Protein AF-A0A5M3ZGH6-F1 (afdb_monomer_lite)

Secondary structure (DSSP, 8-state):
--HHHH----TT----TTPPPSS------TTTTTS-HHHHHHHHHHHHHHHHHHHHHHHHHHH-HHHHHHHHSS-HHHHHHHHHHTTHHHH-SHHHHHHHHHHHHHGGGGT--SS-SS---HHHHHHHHHHHHHHHHHHHHHHHHHHHHT--S--

pLDDT: mean 88.99, std 5.28, range [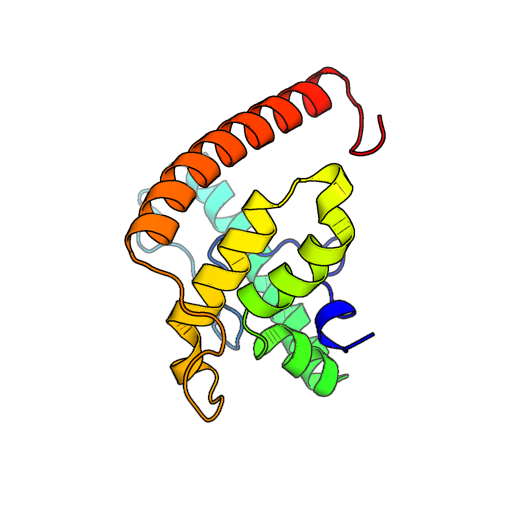57.78, 96.56]

Sequence (155 aa):
MPPFMQVQWPSFISPPEDYKIGMVAPELPRNFGEMDPDEKSFAISERDKALLSKCYEAALAKRHLGSYLALARVDPAVRHLFTLAENTYKDGIVPLRDALIQISRTWGRMGFEGPWPYAVSDDDVLRHTVELARYEDWRKLKSYTQELLQSDEDG

Radius of gyration: 19.01 Å; chains: 1; bounding box: 43×41×48 Å

Organism: Aspergillus terreus (NCBI:txid33178)

Foldseek 3Di:
DPLLLVQDDDPVQDQDPPQADDDDQQDADPCLVVDDPVVVVVSVVNNVSSVVVNVVLVVCCVPPVSNSCSNHVDDVLVNQLVVVVVCCVQLNCLSNVVSLVVCQVCVVVNVDDDHDPDDDDPVNVVVSVVVVVVSVVVVVVVVVVCVVVVHDSVD

Structure (mmCIF, N/CA/C/O backbone):
data_AF-A0A5M3ZGH6-F1
#
_entry.id   AF-A0A5M3ZGH6-F1
#
loop_
_atom_site.group_PDB
_atom_site.id
_atom_site.type_symbol
_atom_site.label_atom_id
_atom_site.label_alt_id
_atom_site.label_comp_id
_atom_site.label_asym_id
_atom_site.label_entity_id
_atom_site.label_seq_id
_atom_site.pdbx_PDB_ins_code
_atom_site.Cartn_x
_atom_site.Cartn_y
_atom_site.Cartn_z
_atom_site.occupancy
_atom_site.B_iso_or_equiv
_atom_site.auth_seq_id
_atom_site.auth_comp_id
_atom_site.auth_asym_id
_atom_site.auth_atom_id
_atom_site.pdbx_PDB_model_num
ATOM 1 N N . MET A 1 1 ? 2.505 -13.645 15.436 1.00 76.75 1 MET A N 1
ATOM 2 C CA . MET A 1 1 ? 2.031 -12.680 14.422 1.00 76.75 1 MET A CA 1
ATOM 3 C C . MET A 1 1 ? 1.265 -13.429 13.344 1.00 76.75 1 MET A C 1
ATOM 5 O O . MET A 1 1 ? 1.725 -14.500 12.958 1.00 76.75 1 MET A O 1
ATOM 9 N N . PRO A 1 2 ? 0.120 -12.912 12.876 1.00 85.12 2 PRO A N 1
ATOM 10 C CA . PRO A 1 2 ? -0.590 -13.460 11.725 1.00 85.12 2 PRO A CA 1
ATOM 11 C C . PRO A 1 2 ? 0.312 -13.556 10.477 1.00 85.12 2 PRO A C 1
ATOM 13 O O . PRO A 1 2 ? 1.110 -12.643 10.248 1.00 85.12 2 PRO A O 1
ATOM 16 N N . PRO A 1 3 ? 0.182 -14.599 9.632 1.00 86.62 3 PRO A N 1
ATOM 17 C CA . PRO A 1 3 ? 1.041 -14.781 8.456 1.00 86.62 3 PRO A CA 1
ATOM 18 C C . PRO A 1 3 ? 1.041 -13.590 7.489 1.00 86.62 3 PRO A C 1
ATOM 20 O O . PRO A 1 3 ? 2.079 -13.248 6.931 1.00 86.62 3 PRO A O 1
ATOM 23 N N . PHE A 1 4 ? -0.095 -12.908 7.330 1.00 85.62 4 PHE A N 1
ATOM 24 C CA . PHE A 1 4 ? -0.209 -11.740 6.451 1.00 85.62 4 PHE A CA 1
ATOM 25 C C . PHE A 1 4 ? 0.567 -10.517 6.950 1.00 85.62 4 PHE A C 1
ATOM 27 O O . PHE A 1 4 ? 0.840 -9.623 6.163 1.00 85.62 4 PHE A O 1
ATOM 34 N N . MET A 1 5 ? 0.953 -10.466 8.229 1.00 85.69 5 MET A N 1
ATOM 35 C CA . MET A 1 5 ? 1.862 -9.430 8.730 1.00 85.69 5 MET A CA 1
ATOM 36 C C . MET A 1 5 ? 3.333 -9.804 8.507 1.00 85.69 5 MET A C 1
ATOM 38 O O . MET A 1 5 ? 4.197 -8.934 8.497 1.00 85.69 5 MET A O 1
ATOM 42 N N . GLN A 1 6 ? 3.627 -11.096 8.335 1.00 86.69 6 GLN A N 1
ATOM 43 C CA . GLN A 1 6 ? 4.990 -11.612 8.191 1.00 86.69 6 GLN A CA 1
ATOM 44 C C . GLN A 1 6 ? 5.436 -11.703 6.732 1.00 86.69 6 GLN A C 1
ATOM 46 O O . GLN A 1 6 ? 6.605 -11.488 6.430 1.00 86.69 6 GLN A O 1
ATOM 51 N N . VAL A 1 7 ? 4.524 -12.039 5.818 1.00 88.06 7 VAL A N 1
ATOM 52 C CA . VAL A 1 7 ? 4.862 -12.159 4.397 1.00 88.06 7 VAL A CA 1
ATOM 53 C C . VAL A 1 7 ? 5.062 -10.769 3.815 1.00 88.06 7 VAL A C 1
ATOM 55 O O . VAL A 1 7 ? 4.144 -9.958 3.845 1.00 88.06 7 VAL A O 1
ATOM 58 N N . GLN A 1 8 ? 6.240 -10.492 3.273 1.00 84.12 8 GLN A N 1
ATOM 59 C CA . GLN A 1 8 ? 6.583 -9.236 2.609 1.00 84.12 8 GLN A CA 1
ATOM 60 C C . GLN A 1 8 ? 7.235 -9.535 1.261 1.00 84.12 8 GLN A C 1
ATOM 62 O O . GLN A 1 8 ? 7.772 -10.627 1.053 1.00 84.12 8 GLN A O 1
ATOM 67 N N . TRP A 1 9 ? 7.195 -8.561 0.354 1.00 88.62 9 TRP A N 1
ATOM 68 C CA . TRP A 1 9 ? 8.038 -8.608 -0.832 1.00 88.62 9 TRP A CA 1
ATOM 69 C C . TRP A 1 9 ? 9.510 -8.549 -0.402 1.00 88.62 9 TRP A C 1
ATOM 71 O O . TRP A 1 9 ? 9.849 -7.768 0.489 1.00 88.62 9 TRP A O 1
ATOM 81 N N . PRO A 1 10 ? 10.395 -9.373 -0.987 1.00 90.50 10 PRO A N 1
ATOM 82 C CA . PRO A 1 10 ? 11.829 -9.208 -0.794 1.00 90.50 10 PRO A CA 1
ATOM 83 C C . PRO A 1 10 ? 12.263 -7.798 -1.204 1.00 90.50 10 PRO A C 1
ATOM 85 O O . PRO A 1 10 ? 11.743 -7.267 -2.176 1.00 90.50 10 PRO A O 1
ATOM 88 N N . SER A 1 11 ? 13.257 -7.220 -0.529 1.00 86.94 11 SER A N 1
ATOM 89 C CA . SER A 1 11 ? 13.6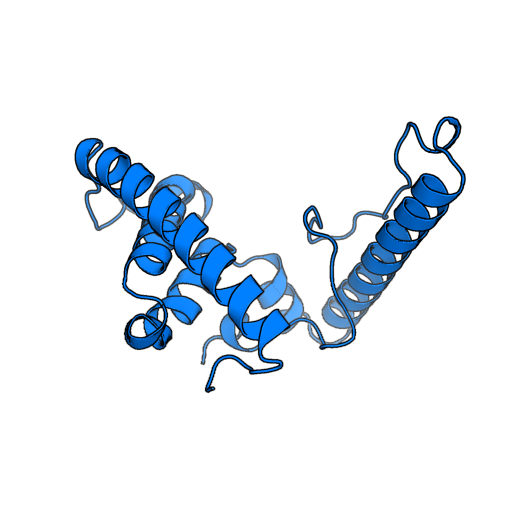93 -5.830 -0.760 1.00 86.94 11 SER A CA 1
ATOM 90 C C . SER A 1 11 ? 14.139 -5.522 -2.196 1.00 86.94 11 SER A C 1
ATOM 92 O O . SER A 1 11 ? 14.055 -4.383 -2.638 1.00 86.94 11 SER A O 1
ATOM 94 N N . PHE A 1 12 ? 14.600 -6.531 -2.938 1.00 87.00 12 PHE A N 1
ATOM 95 C CA . PHE A 1 12 ? 14.992 -6.408 -4.346 1.00 87.00 12 PHE A CA 1
ATOM 96 C C . PHE A 1 12 ? 13.820 -6.565 -5.332 1.00 87.00 12 PHE A C 1
ATOM 98 O O . PHE A 1 12 ? 14.020 -6.461 -6.541 1.00 87.00 12 PHE A O 1
ATOM 105 N N . ILE A 1 13 ? 12.611 -6.852 -4.843 1.00 91.31 13 ILE A N 1
ATOM 106 C CA . ILE A 1 13 ? 11.387 -6.944 -5.639 1.00 91.31 13 ILE A CA 1
ATOM 107 C C . ILE A 1 13 ? 10.499 -5.766 -5.266 1.00 91.31 13 ILE A C 1
ATOM 109 O O . ILE A 1 13 ? 9.973 -5.701 -4.159 1.00 91.31 13 ILE A O 1
ATOM 113 N N . SER A 1 14 ? 10.298 -4.864 -6.222 1.00 88.06 14 SER A N 1
ATOM 114 C CA . SER A 1 14 ? 9.385 -3.735 -6.081 1.00 88.06 14 SER A CA 1
ATOM 115 C C . SER A 1 14 ? 8.298 -3.845 -7.149 1.00 88.06 14 SER A C 1
ATOM 117 O O . SER A 1 14 ? 8.571 -3.568 -8.322 1.00 88.06 14 SER A O 1
ATOM 119 N N . PRO A 1 15 ? 7.097 -4.340 -6.795 1.00 89.94 15 PRO A N 1
ATOM 120 C CA . PRO A 1 15 ? 5.968 -4.333 -7.711 1.00 89.94 15 PRO A CA 1
ATOM 121 C C . PRO A 1 15 ? 5.610 -2.893 -8.121 1.00 89.94 15 PRO A C 1
ATOM 123 O O . PRO A 1 15 ? 5.664 -2.005 -7.271 1.00 89.94 15 PRO A O 1
ATOM 126 N N . PRO A 1 16 ? 5.217 -2.663 -9.385 1.00 88.31 16 PRO A N 1
ATOM 127 C CA . PRO A 1 16 ? 4.638 -1.391 -9.827 1.00 88.31 16 PRO A CA 1
ATOM 128 C C . PRO A 1 16 ? 3.445 -0.936 -8.976 1.00 88.31 16 PRO A C 1
ATOM 130 O O . PRO A 1 16 ? 2.775 -1.768 -8.363 1.00 88.31 16 PRO A O 1
ATOM 133 N N . GLU A 1 17 ? 3.121 0.359 -9.003 1.00 79.88 17 GLU A N 1
ATOM 134 C CA . GLU A 1 17 ? 1.994 0.923 -8.236 1.00 79.88 17 GLU A CA 1
ATOM 135 C C . GLU A 1 17 ? 0.656 0.233 -8.558 1.00 79.88 17 GLU A C 1
ATOM 137 O O . GLU A 1 17 ? -0.058 -0.195 -7.654 1.00 79.88 17 GLU A O 1
ATOM 142 N N . ASP A 1 18 ? 0.363 0.011 -9.843 1.00 81.44 18 ASP A N 1
ATOM 143 C CA . ASP A 1 18 ? -0.871 -0.643 -10.308 1.00 81.44 18 ASP A CA 1
ATOM 144 C C . ASP A 1 18 ? -0.763 -2.177 -10.399 1.00 81.44 18 ASP A C 1
ATOM 146 O O . ASP A 1 18 ? -1.493 -2.848 -11.146 1.00 81.44 18 ASP A O 1
ATOM 150 N N . TYR A 1 19 ? 0.176 -2.775 -9.666 1.00 85.69 19 TYR A N 1
ATOM 151 C CA . TYR A 1 19 ? 0.407 -4.209 -9.724 1.00 85.69 19 TYR A CA 1
ATOM 152 C C . TYR A 1 19 ? -0.781 -5.011 -9.177 1.00 85.69 19 TYR A C 1
ATOM 154 O O . TYR A 1 19 ? -1.126 -4.967 -7.997 1.00 85.69 19 TYR A O 1
ATOM 162 N N . LYS A 1 20 ? -1.375 -5.843 -10.036 1.00 82.81 20 LYS A N 1
ATOM 163 C CA . LYS A 1 20 ? -2.473 -6.742 -9.658 1.00 82.81 20 LYS A CA 1
ATOM 164 C C . LYS A 1 20 ? -1.929 -8.096 -9.252 1.00 82.81 20 LYS A C 1
ATOM 166 O O . LYS A 1 20 ? -1.340 -8.775 -10.087 1.00 82.81 20 LYS A O 1
ATOM 171 N N . ILE A 1 21 ? -2.168 -8.524 -8.017 1.00 84.00 21 ILE A N 1
ATOM 172 C CA . ILE A 1 21 ? -1.795 -9.864 -7.539 1.00 84.00 21 ILE A CA 1
ATOM 173 C C . ILE A 1 21 ? -2.570 -10.944 -8.318 1.00 84.00 21 ILE A C 1
ATOM 175 O O . ILE A 1 21 ? -3.736 -10.753 -8.663 1.00 84.00 21 ILE A O 1
ATOM 179 N N . GLY A 1 22 ? -1.927 -12.080 -8.614 1.00 82.19 22 GLY A N 1
ATOM 180 C CA . GLY A 1 22 ? -2.531 -13.196 -9.353 1.00 82.19 22 GLY A CA 1
ATOM 181 C C . GLY A 1 22 ? -1.775 -13.593 -10.623 1.00 82.19 22 GLY A C 1
ATOM 182 O O . GLY A 1 22 ? -0.786 -12.974 -11.009 1.00 82.19 22 GLY A O 1
ATOM 183 N N . MET A 1 23 ? -2.248 -14.639 -11.301 1.00 76.94 23 MET A N 1
ATOM 184 C CA . MET A 1 23 ? -1.576 -15.230 -12.470 1.00 76.94 23 MET A CA 1
ATOM 185 C C . MET A 1 23 ? -1.941 -14.499 -13.772 1.00 76.94 23 MET A C 1
ATOM 187 O O . MET A 1 23 ? -2.545 -15.076 -14.673 1.00 76.94 23 MET A O 1
ATOM 191 N N . VAL A 1 24 ? -1.605 -13.210 -13.848 1.00 83.62 24 VAL A N 1
ATOM 192 C CA . VAL A 1 24 ? -1.782 -12.366 -15.041 1.00 83.62 24 VAL A CA 1
ATOM 193 C C . VAL A 1 24 ? -0.413 -12.066 -15.641 1.00 83.62 24 VAL A C 1
ATOM 195 O O . VAL A 1 24 ? 0.493 -11.641 -14.922 1.00 83.62 24 VAL A O 1
ATOM 198 N N . ALA A 1 25 ? -0.261 -12.297 -16.946 1.00 83.94 25 ALA A N 1
ATOM 199 C CA . ALA A 1 25 ? 0.962 -11.964 -17.665 1.00 83.94 25 ALA A CA 1
ATOM 200 C C . ALA A 1 25 ? 1.109 -10.432 -17.770 1.00 83.94 25 ALA A C 1
ATOM 202 O O . ALA A 1 25 ? 0.162 -9.774 -18.201 1.00 83.94 25 ALA A O 1
ATOM 203 N N . PRO A 1 26 ? 2.255 -9.848 -17.376 1.00 88.44 26 PRO A N 1
ATOM 204 C CA . PRO A 1 26 ? 2.512 -8.431 -17.593 1.00 88.44 26 PRO A CA 1
ATOM 205 C C . PRO A 1 26 ? 2.645 -8.138 -19.088 1.00 88.44 26 PRO A C 1
ATOM 207 O O . PRO A 1 26 ? 3.429 -8.785 -19.785 1.00 88.44 26 PRO A O 1
ATOM 210 N N . GLU A 1 27 ? 1.907 -7.145 -19.566 1.00 88.81 27 GLU A N 1
ATOM 211 C CA . GLU A 1 27 ? 1.938 -6.697 -20.957 1.00 88.81 27 GLU A CA 1
ATOM 212 C C . GLU A 1 27 ? 2.451 -5.261 -21.041 1.00 88.81 27 GLU A C 1
ATOM 214 O O . GLU A 1 27 ? 2.360 -4.492 -20.083 1.00 88.81 27 GLU A O 1
ATOM 219 N N . LEU A 1 28 ? 3.005 -4.901 -22.200 1.00 90.50 28 LEU A N 1
ATOM 220 C CA . LEU A 1 28 ? 3.350 -3.510 -22.475 1.00 90.50 28 LEU A CA 1
ATOM 221 C C . LEU A 1 28 ? 2.074 -2.676 -22.687 1.00 90.50 28 LEU A C 1
ATOM 223 O O . LEU A 1 28 ? 1.057 -3.211 -23.141 1.00 90.50 28 LEU A O 1
ATOM 227 N N . PRO A 1 29 ? 2.126 -1.361 -22.419 1.00 89.12 29 PRO A N 1
ATOM 228 C CA . PRO A 1 29 ? 1.027 -0.454 -22.728 1.00 89.12 29 PRO A CA 1
ATOM 229 C C . PRO A 1 29 ? 0.630 -0.520 -24.208 1.00 89.12 29 PRO A C 1
ATOM 231 O O . PRO A 1 29 ? 1.474 -0.669 -25.091 1.00 89.12 29 PRO A O 1
ATOM 234 N N . ARG A 1 30 ? -0.663 -0.353 -24.508 1.00 89.94 30 ARG A N 1
ATOM 235 C CA . ARG A 1 30 ? -1.170 -0.411 -25.895 1.00 89.94 30 ARG A CA 1
ATOM 236 C C . ARG A 1 30 ? -0.550 0.655 -26.802 1.00 89.94 30 ARG A C 1
ATOM 238 O O . ARG A 1 30 ? -0.346 0.405 -27.983 1.00 89.94 30 ARG A O 1
ATOM 245 N N . ASN A 1 31 ? -0.234 1.817 -26.241 1.00 90.44 31 ASN A N 1
ATOM 246 C CA . ASN A 1 31 ? 0.395 2.948 -26.921 1.00 90.44 31 ASN A CA 1
ATOM 247 C C . ASN A 1 31 ? 1.933 2.860 -26.963 1.00 90.44 31 ASN A C 1
ATOM 249 O O . ASN A 1 31 ? 2.581 3.819 -27.367 1.00 90.44 31 ASN A O 1
ATOM 253 N N . PHE A 1 32 ? 2.537 1.726 -26.591 1.00 90.19 32 PHE A N 1
ATOM 254 C CA . PHE A 1 32 ? 3.995 1.570 -26.551 1.00 90.19 32 PHE A CA 1
ATOM 255 C C . PHE A 1 32 ? 4.687 1.917 -27.876 1.00 90.19 32 PHE A C 1
ATOM 257 O O . PHE A 1 32 ? 5.794 2.437 -27.869 1.00 90.19 32 PHE A O 1
ATOM 264 N N . GLY A 1 33 ? 4.053 1.662 -29.026 1.00 88.94 33 GLY A N 1
ATOM 265 C CA . GLY A 1 33 ? 4.627 2.004 -30.333 1.00 88.94 33 GLY A CA 1
ATOM 266 C C . GLY A 1 33 ? 4.822 3.511 -30.550 1.00 88.94 33 GLY A C 1
ATOM 267 O O . GLY A 1 33 ? 5.802 3.910 -31.182 1.00 88.94 33 GLY A O 1
ATOM 268 N N . GLU A 1 34 ? 3.931 4.320 -29.979 1.00 93.12 34 GLU A N 1
ATOM 269 C CA . GLU A 1 34 ? 3.838 5.776 -30.158 1.00 93.12 34 GLU A CA 1
ATOM 270 C C . GLU A 1 34 ? 4.694 6.560 -29.153 1.00 93.12 34 GLU A C 1
ATOM 272 O O . GLU A 1 34 ? 4.962 7.736 -29.374 1.00 93.12 34 GLU A O 1
ATOM 277 N N . MET A 1 35 ? 5.150 5.898 -28.087 1.00 92.88 35 MET A N 1
ATOM 278 C CA . MET A 1 35 ? 5.995 6.477 -27.042 1.00 92.88 35 MET A CA 1
ATOM 279 C C . MET A 1 35 ? 7.380 6.884 -27.558 1.00 92.88 35 MET A C 1
ATOM 281 O O . MET A 1 35 ? 7.939 6.268 -28.484 1.00 92.88 35 MET A O 1
ATOM 285 N N . ASP A 1 36 ? 7.969 7.884 -26.912 1.00 95.00 36 ASP A N 1
ATOM 286 C CA . ASP A 1 36 ? 9.360 8.267 -27.142 1.00 95.00 36 ASP A CA 1
ATOM 287 C C . ASP A 1 36 ? 10.351 7.224 -26.562 1.00 95.00 36 ASP A C 1
ATOM 289 O O . ASP A 1 36 ? 9.943 6.267 -25.893 1.00 95.00 36 ASP A O 1
ATOM 293 N N . PRO A 1 37 ? 11.658 7.308 -26.875 1.00 94.94 37 PRO A N 1
ATOM 294 C CA . PRO A 1 37 ? 12.638 6.326 -26.409 1.00 94.94 37 PRO A CA 1
ATOM 295 C C . PRO A 1 37 ? 12.741 6.201 -24.882 1.00 94.94 37 PRO A C 1
ATOM 297 O O . PRO A 1 37 ? 12.941 5.088 -24.385 1.00 94.94 37 PRO A O 1
ATOM 300 N N . ASP A 1 38 ? 12.589 7.303 -24.150 1.00 94.56 38 ASP A N 1
ATOM 301 C CA . ASP A 1 38 ? 12.709 7.327 -22.693 1.00 94.56 38 ASP A CA 1
ATOM 302 C C . ASP A 1 38 ? 11.452 6.721 -22.057 1.00 94.56 38 ASP A C 1
ATOM 304 O O . ASP A 1 38 ? 11.551 5.836 -21.200 1.00 94.56 38 ASP A O 1
ATOM 308 N N . GLU A 1 39 ? 10.269 7.083 -22.558 1.00 92.62 39 GLU A N 1
ATOM 309 C CA . GLU A 1 39 ? 8.989 6.470 -22.185 1.00 92.62 39 GLU A CA 1
ATOM 310 C C . GLU A 1 39 ? 8.967 4.960 -22.466 1.00 92.62 39 GLU A C 1
ATOM 312 O O . GLU A 1 39 ? 8.511 4.167 -21.636 1.00 92.62 39 GLU A O 1
ATOM 317 N N . LYS A 1 40 ? 9.511 4.525 -23.610 1.00 92.62 40 LYS A N 1
ATOM 318 C CA . LYS A 1 40 ? 9.643 3.098 -23.946 1.00 92.62 40 LYS A CA 1
ATOM 319 C C . LYS A 1 40 ? 10.553 2.371 -22.967 1.00 92.62 40 LYS A C 1
ATOM 321 O O . LYS A 1 40 ? 10.215 1.274 -22.521 1.00 92.62 40 LYS A O 1
ATOM 326 N N . SER A 1 41 ? 11.696 2.965 -22.633 1.00 93.00 41 SER A N 1
ATOM 327 C CA . SER A 1 41 ? 12.628 2.407 -21.650 1.00 93.00 41 SER A CA 1
ATOM 328 C C . SER A 1 41 ? 11.951 2.245 -20.286 1.00 93.00 41 SER A C 1
ATOM 330 O O . SER A 1 41 ? 12.012 1.170 -19.681 1.00 93.00 41 SER A O 1
ATOM 332 N N . PHE A 1 42 ? 11.204 3.264 -19.851 1.00 92.19 42 PHE A N 1
ATOM 333 C CA . PHE A 1 42 ? 10.416 3.215 -18.624 1.00 92.19 42 PHE A CA 1
ATOM 334 C C . PHE A 1 42 ? 9.363 2.095 -18.661 1.00 92.19 42 PHE A C 1
ATOM 336 O O . PHE A 1 42 ? 9.337 1.255 -17.760 1.00 92.19 42 PHE A O 1
ATOM 343 N N . ALA A 1 43 ? 8.563 2.005 -19.728 1.00 91.94 43 ALA A N 1
ATOM 344 C CA . ALA A 1 43 ? 7.531 0.978 -19.882 1.00 91.94 43 ALA A CA 1
ATOM 345 C C . ALA A 1 43 ? 8.099 -0.454 -19.887 1.00 91.94 43 ALA A C 1
ATOM 347 O O . ALA A 1 43 ? 7.493 -1.366 -19.317 1.00 91.94 43 ALA A O 1
ATOM 348 N N . ILE A 1 44 ? 9.274 -0.665 -20.491 1.00 93.19 44 ILE A N 1
ATOM 349 C CA . ILE A 1 44 ? 9.993 -1.946 -20.420 1.00 93.19 44 ILE A CA 1
ATOM 350 C C . ILE A 1 44 ? 10.413 -2.236 -18.978 1.00 93.19 44 ILE A C 1
ATOM 352 O O . ILE A 1 44 ? 10.177 -3.342 -18.493 1.00 93.19 44 ILE A O 1
ATOM 356 N N . SER A 1 45 ? 10.986 -1.253 -18.280 1.00 92.81 45 SER A N 1
ATOM 357 C CA . SER A 1 45 ? 11.435 -1.436 -16.898 1.00 92.81 45 SER A CA 1
ATOM 358 C C . SER A 1 45 ? 10.283 -1.795 -15.951 1.00 92.81 45 SER A C 1
ATOM 360 O O . SER A 1 45 ? 10.421 -2.707 -15.136 1.00 92.81 45 SER A O 1
ATOM 362 N N . GLU A 1 46 ? 9.119 -1.160 -16.105 1.00 92.88 46 GLU A N 1
ATOM 363 C CA . GLU A 1 46 ? 7.916 -1.457 -15.322 1.00 92.88 46 GLU A CA 1
ATOM 364 C C . GLU A 1 46 ? 7.378 -2.861 -15.613 1.00 92.88 46 GLU A C 1
ATOM 366 O O . GLU A 1 46 ? 7.057 -3.615 -14.688 1.00 92.88 46 GLU A O 1
ATOM 371 N N . ARG A 1 47 ? 7.352 -3.269 -16.889 1.00 92.56 47 ARG A N 1
ATOM 372 C CA . ARG A 1 47 ? 6.988 -4.640 -17.274 1.00 92.56 47 ARG A CA 1
ATOM 373 C C . ARG A 1 47 ? 7.945 -5.663 -16.665 1.00 92.56 47 ARG A C 1
ATOM 375 O O . ARG A 1 47 ? 7.494 -6.701 -16.184 1.00 92.56 47 ARG A O 1
ATOM 382 N N . ASP A 1 48 ? 9.245 -5.394 -16.678 1.00 93.19 48 ASP A N 1
ATOM 383 C CA . ASP A 1 48 ? 10.255 -6.315 -16.155 1.00 93.19 48 ASP A CA 1
ATOM 384 C C . ASP A 1 48 ? 10.162 -6.446 -14.627 1.00 93.19 48 ASP A C 1
ATOM 386 O O . ASP A 1 48 ? 10.220 -7.563 -14.102 1.00 93.19 48 ASP A O 1
ATOM 390 N N . LYS A 1 49 ? 9.901 -5.344 -13.907 1.00 93.38 49 LYS A N 1
ATOM 391 C CA . LYS A 1 49 ? 9.565 -5.378 -12.472 1.00 93.38 49 LYS A CA 1
ATOM 392 C C . LYS A 1 49 ? 8.308 -6.204 -12.212 1.00 93.38 49 LYS A C 1
ATOM 394 O O . LYS A 1 49 ? 8.319 -7.083 -11.350 1.00 93.38 49 LYS A O 1
ATOM 399 N N . ALA A 1 50 ? 7.238 -5.977 -12.977 1.00 93.38 50 ALA A N 1
ATOM 400 C CA . ALA A 1 50 ? 6.009 -6.756 -12.858 1.00 93.38 50 ALA A CA 1
ATOM 401 C C . ALA A 1 50 ? 6.264 -8.250 -13.108 1.00 93.38 50 ALA A C 1
ATOM 403 O O . ALA A 1 50 ? 5.767 -9.093 -12.364 1.00 93.38 50 ALA A O 1
ATOM 404 N N . LEU A 1 51 ? 7.071 -8.592 -14.114 1.00 92.75 51 LEU A N 1
ATOM 405 C CA . LEU A 1 51 ? 7.431 -9.972 -14.430 1.00 92.75 51 LEU A CA 1
ATOM 406 C C . LEU A 1 51 ? 8.208 -10.630 -13.289 1.00 92.75 51 LEU A C 1
ATOM 408 O O . LEU A 1 51 ? 7.898 -11.761 -12.913 1.00 92.75 51 LEU A O 1
ATOM 412 N N . LEU A 1 52 ? 9.175 -9.925 -12.702 1.00 93.69 52 LEU A N 1
ATOM 413 C CA . LEU A 1 52 ? 9.922 -10.417 -11.548 1.00 93.69 52 LEU A CA 1
ATOM 414 C C . LEU A 1 52 ? 8.993 -10.693 -10.356 1.00 93.69 52 LEU A C 1
ATOM 416 O O . LEU A 1 52 ? 9.065 -11.771 -9.757 1.00 93.69 52 LEU A O 1
ATOM 420 N N . SER A 1 53 ? 8.074 -9.771 -10.062 1.00 93.94 53 SER A N 1
ATOM 421 C CA . SER A 1 53 ? 7.053 -9.946 -9.022 1.00 93.94 53 SER A CA 1
ATOM 422 C C . SER A 1 53 ? 6.156 -11.160 -9.296 1.00 93.94 53 SER A C 1
ATOM 424 O O . SER A 1 53 ? 5.871 -11.935 -8.379 1.00 93.94 53 SER A O 1
ATOM 426 N N . LYS A 1 54 ? 5.789 -11.420 -10.560 1.00 92.69 54 LYS A N 1
ATOM 427 C CA . LYS A 1 54 ? 5.006 -12.607 -10.952 1.00 92.69 54 LYS A CA 1
ATOM 428 C C . LYS A 1 54 ? 5.773 -13.907 -10.780 1.00 92.69 54 LYS A C 1
ATOM 430 O O . LYS A 1 54 ? 5.226 -14.882 -10.261 1.00 92.69 54 LYS A O 1
ATOM 435 N N . CYS A 1 55 ? 7.043 -13.928 -11.170 1.00 92.38 55 CYS A N 1
ATOM 436 C CA . CYS A 1 55 ? 7.921 -15.072 -10.943 1.00 92.38 55 CYS A CA 1
ATOM 437 C C . CYS A 1 55 ? 8.026 -15.397 -9.449 1.00 92.38 55 CYS A C 1
ATOM 439 O O . CYS A 1 55 ? 7.973 -16.570 -9.069 1.00 92.38 55 CYS A O 1
ATOM 441 N N . TYR A 1 56 ? 8.113 -14.371 -8.600 1.00 92.69 56 TYR A N 1
ATOM 442 C CA . TYR A 1 56 ? 8.104 -14.549 -7.153 1.00 92.69 56 TYR A CA 1
ATOM 443 C C . TYR A 1 56 ? 6.775 -15.111 -6.642 1.00 92.69 56 TYR A C 1
ATOM 445 O O . TYR A 1 56 ? 6.795 -16.098 -5.910 1.00 92.69 56 TYR A O 1
ATOM 453 N N . GLU A 1 57 ? 5.628 -14.568 -7.063 1.00 92.75 57 GLU A N 1
ATOM 454 C CA . GLU A 1 57 ? 4.315 -15.123 -6.700 1.00 92.75 57 GLU A CA 1
ATOM 455 C C . GLU A 1 57 ? 4.188 -16.602 -7.079 1.00 92.75 57 GLU A C 1
ATOM 457 O O . GLU A 1 57 ? 3.760 -17.415 -6.261 1.00 92.75 57 GLU A O 1
ATOM 462 N N . ALA A 1 58 ? 4.591 -16.970 -8.298 1.00 92.38 58 ALA A N 1
ATOM 463 C CA . ALA A 1 58 ? 4.531 -18.347 -8.779 1.00 92.38 58 ALA A CA 1
ATOM 464 C C . ALA A 1 58 ? 5.460 -19.276 -7.986 1.00 92.38 58 ALA A C 1
ATOM 466 O O . ALA A 1 58 ? 5.068 -20.384 -7.604 1.00 92.38 58 ALA A O 1
ATOM 467 N N . ALA A 1 59 ? 6.680 -18.823 -7.687 1.00 92.56 59 ALA A N 1
ATOM 468 C CA . ALA A 1 59 ? 7.611 -19.559 -6.842 1.00 92.56 59 ALA A CA 1
ATOM 469 C C . ALA A 1 59 ? 7.064 -19.729 -5.416 1.00 92.56 59 ALA A C 1
ATOM 471 O O . ALA A 1 59 ? 7.171 -20.820 -4.852 1.00 92.56 59 ALA A O 1
ATOM 472 N N . LEU A 1 60 ? 6.445 -18.686 -4.857 1.00 92.00 60 LEU A N 1
ATOM 473 C CA . LEU A 1 60 ? 5.843 -18.702 -3.528 1.00 92.00 60 LEU A CA 1
ATOM 474 C C . LEU A 1 60 ? 4.638 -19.645 -3.477 1.00 92.00 60 LEU A C 1
ATOM 476 O O . LEU A 1 60 ? 4.571 -20.481 -2.583 1.00 92.00 60 LEU A O 1
ATOM 480 N N . ALA A 1 61 ? 3.743 -19.593 -4.465 1.00 92.56 61 ALA A N 1
ATOM 481 C CA . ALA A 1 61 ? 2.598 -20.496 -4.571 1.00 92.56 61 ALA A CA 1
ATOM 482 C C . ALA A 1 61 ? 3.034 -21.966 -4.673 1.00 92.56 61 ALA A C 1
ATOM 484 O O . ALA A 1 61 ? 2.442 -22.833 -4.032 1.00 92.56 61 ALA A O 1
ATOM 485 N N . LYS A 1 62 ? 4.105 -22.243 -5.431 1.00 93.31 62 LYS A N 1
ATOM 486 C CA . LYS A 1 62 ? 4.662 -23.594 -5.593 1.00 93.31 62 LYS A CA 1
ATOM 487 C C . LYS A 1 62 ? 5.354 -24.111 -4.330 1.00 93.31 62 LYS A C 1
ATOM 489 O O . LYS A 1 62 ? 5.246 -25.295 -4.028 1.00 93.31 62 LYS A O 1
ATOM 494 N N . ARG A 1 63 ? 6.122 -23.265 -3.635 1.00 93.06 63 ARG A N 1
ATOM 495 C CA . ARG A 1 63 ? 6.962 -23.679 -2.495 1.00 93.06 63 ARG A CA 1
ATOM 496 C C . ARG A 1 63 ? 6.245 -23.591 -1.152 1.00 93.06 63 ARG A C 1
ATOM 498 O O . ARG A 1 63 ? 6.526 -24.395 -0.272 1.00 93.06 63 ARG A O 1
ATOM 505 N N . HIS A 1 64 ? 5.362 -22.611 -0.979 1.00 93.38 64 HIS A N 1
ATOM 506 C CA . HIS A 1 64 ? 4.672 -22.353 0.279 1.00 93.38 64 HIS A CA 1
ATOM 507 C C . HIS A 1 64 ? 3.314 -21.668 0.052 1.00 93.38 64 HIS A C 1
ATOM 509 O O . HIS A 1 64 ? 3.154 -20.456 0.227 1.00 93.38 64 HIS A O 1
ATOM 515 N N . LEU A 1 65 ? 2.308 -22.475 -0.301 1.00 90.88 65 LEU A N 1
ATOM 516 C CA . LEU A 1 65 ? 0.956 -22.007 -0.620 1.00 90.88 65 LEU A CA 1
ATOM 517 C C . LEU A 1 65 ? 0.353 -21.114 0.478 1.00 90.88 65 LEU A C 1
ATOM 519 O O . LEU A 1 65 ? -0.286 -20.116 0.164 1.00 90.88 65 LEU A O 1
ATOM 523 N N . GLY A 1 66 ? 0.592 -21.419 1.757 1.00 90.75 66 GLY A N 1
ATOM 524 C CA . GLY A 1 66 ? 0.087 -20.609 2.870 1.00 90.75 66 GLY A CA 1
ATOM 525 C C . GLY A 1 66 ? 0.586 -19.160 2.843 1.00 90.75 66 GLY A C 1
ATOM 526 O O . GLY A 1 66 ? -0.194 -18.240 3.076 1.00 90.75 66 GLY A O 1
ATOM 527 N N . SER A 1 67 ? 1.855 -18.939 2.483 1.00 90.88 67 SER A N 1
ATOM 528 C CA . SER A 1 67 ? 2.411 -17.581 2.365 1.00 90.88 67 SER A CA 1
ATOM 529 C C . SER A 1 67 ? 1.862 -16.854 1.149 1.00 90.88 67 SER A C 1
ATOM 531 O O . SER A 1 67 ? 1.580 -15.663 1.227 1.00 90.88 67 SER A O 1
ATOM 533 N N . TYR A 1 68 ? 1.667 -17.571 0.041 1.00 91.69 68 TYR A N 1
ATOM 534 C CA . TYR A 1 68 ? 1.018 -17.006 -1.136 1.00 91.69 68 TYR A CA 1
ATOM 535 C C . TYR A 1 68 ? -0.410 -16.548 -0.821 1.00 91.69 68 TYR A C 1
ATOM 537 O O . TYR A 1 68 ? -0.770 -15.417 -1.126 1.00 91.69 68 TYR A O 1
ATOM 545 N N . LEU A 1 69 ? -1.211 -17.380 -0.149 1.00 90.38 69 LEU A N 1
ATOM 546 C CA . LEU A 1 69 ? -2.574 -17.014 0.242 1.00 90.38 69 LEU A CA 1
ATOM 547 C C . LEU A 1 69 ? -2.589 -15.822 1.207 1.00 90.38 69 LEU A C 1
ATOM 549 O O . LEU A 1 69 ? -3.431 -14.941 1.060 1.00 90.38 69 LEU A O 1
ATOM 553 N N . ALA A 1 70 ? -1.643 -15.765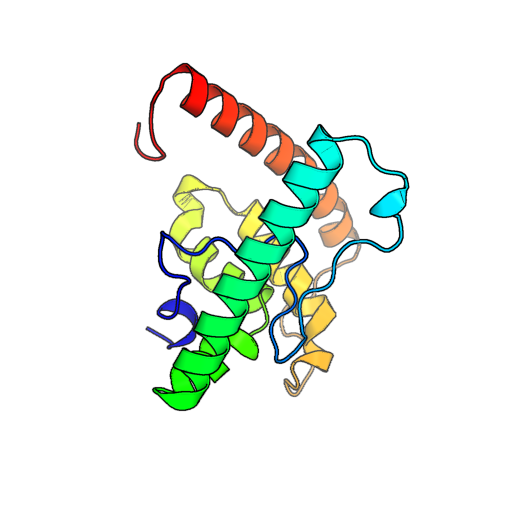 2.148 1.00 89.88 70 ALA A N 1
ATOM 554 C CA . ALA A 1 70 ? -1.499 -14.641 3.070 1.00 89.88 70 ALA A CA 1
ATOM 555 C C . ALA A 1 70 ? -1.103 -13.327 2.369 1.00 89.88 70 ALA A C 1
ATOM 557 O O . ALA A 1 70 ? -1.509 -12.262 2.824 1.00 89.88 70 ALA A O 1
ATOM 558 N N . LEU A 1 71 ? -0.339 -13.396 1.273 1.00 87.44 71 LEU A N 1
ATOM 559 C CA . LEU A 1 71 ? 0.004 -12.240 0.440 1.00 87.44 71 LEU A CA 1
ATOM 560 C C . LEU A 1 71 ? -1.158 -11.822 -0.473 1.00 87.44 71 LEU A C 1
ATOM 562 O O . LEU A 1 71 ? -1.389 -10.634 -0.653 1.00 87.44 71 LEU A O 1
ATOM 566 N N . ALA A 1 72 ? -1.871 -12.789 -1.059 1.00 86.00 72 ALA A N 1
ATOM 567 C CA . ALA A 1 72 ? -2.786 -12.549 -2.175 1.00 86.00 72 ALA A CA 1
ATOM 568 C C . ALA A 1 72 ? -4.261 -12.386 -1.802 1.00 86.00 72 ALA A C 1
ATOM 570 O O . ALA A 1 72 ? -5.005 -11.760 -2.551 1.00 86.00 72 ALA A O 1
ATOM 571 N N . ARG A 1 73 ? -4.716 -12.995 -0.701 1.00 84.19 73 ARG A N 1
ATOM 572 C CA . ARG A 1 73 ? -6.144 -13.002 -0.332 1.00 84.19 73 ARG A CA 1
ATOM 573 C C . ARG A 1 73 ? -6.517 -11.990 0.738 1.00 84.19 73 ARG A C 1
ATOM 575 O O . ARG A 1 73 ? -7.704 -11.761 0.941 1.00 84.19 73 ARG A O 1
ATOM 582 N N . VAL A 1 74 ? -5.540 -11.442 1.453 1.00 84.12 74 VAL A N 1
ATOM 583 C CA . VAL A 1 74 ? -5.813 -10.469 2.510 1.00 84.12 74 VAL A CA 1
ATOM 584 C C . VAL A 1 74 ? -5.974 -9.097 1.881 1.00 84.12 74 VAL A C 1
ATOM 586 O O . VAL A 1 74 ? -5.104 -8.649 1.138 1.00 84.12 74 VAL A O 1
ATOM 589 N N . ASP A 1 75 ? -7.096 -8.448 2.183 1.00 83.38 75 ASP A N 1
ATOM 590 C CA . ASP A 1 75 ? -7.363 -7.090 1.728 1.00 83.38 75 ASP A CA 1
ATOM 591 C C . ASP A 1 75 ? -6.263 -6.139 2.251 1.00 83.38 75 ASP A C 1
ATOM 593 O O . ASP A 1 75 ? -5.936 -6.186 3.447 1.00 83.38 75 ASP A O 1
ATOM 597 N N . PRO A 1 76 ? -5.671 -5.287 1.392 1.00 82.00 76 PRO A N 1
ATOM 598 C CA . PRO A 1 76 ? -4.640 -4.339 1.801 1.00 82.00 76 PRO A CA 1
ATOM 599 C C . PRO A 1 76 ? -5.044 -3.479 3.000 1.00 82.00 76 PRO A C 1
ATOM 601 O O . PRO A 1 76 ? -4.204 -3.221 3.859 1.00 82.00 76 PRO A O 1
ATOM 604 N N . ALA A 1 77 ? -6.321 -3.105 3.125 1.00 84.06 77 ALA A N 1
ATOM 605 C CA . ALA A 1 77 ? -6.812 -2.303 4.240 1.00 84.06 77 ALA A CA 1
ATOM 606 C C . ALA A 1 77 ? -6.698 -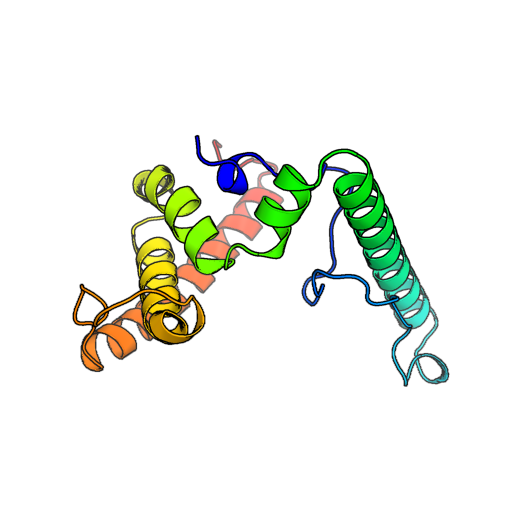3.045 5.582 1.00 84.06 77 ALA A C 1
ATOM 608 O O . ALA A 1 77 ? -6.330 -2.444 6.590 1.00 84.06 77 ALA A O 1
ATOM 609 N N . VAL A 1 78 ? -6.914 -4.368 5.599 1.00 86.88 78 VAL A N 1
ATOM 610 C CA . VAL A 1 78 ? -6.695 -5.199 6.798 1.00 86.88 78 VAL A CA 1
ATOM 611 C C . VAL A 1 78 ? -5.218 -5.219 7.154 1.00 86.88 78 VAL A C 1
ATOM 613 O O . VAL A 1 78 ? -4.859 -5.062 8.316 1.00 86.88 78 VAL A O 1
ATOM 616 N N . ARG A 1 79 ? -4.336 -5.373 6.165 1.00 85.12 79 ARG A N 1
ATOM 617 C CA . ARG A 1 79 ? -2.893 -5.347 6.414 1.00 85.12 79 ARG A CA 1
ATOM 618 C C . ARG A 1 79 ? -2.444 -3.987 6.960 1.00 85.12 79 ARG A C 1
ATOM 620 O O . ARG A 1 79 ? -1.732 -3.949 7.962 1.00 85.12 79 ARG A O 1
ATOM 627 N N . HIS A 1 80 ? -2.901 -2.897 6.346 1.00 87.12 80 HIS A N 1
ATOM 628 C CA . HIS A 1 80 ? -2.630 -1.533 6.790 1.00 87.12 80 HIS A CA 1
ATOM 629 C C . HIS A 1 80 ? -3.126 -1.286 8.212 1.00 87.12 80 HIS A C 1
ATOM 631 O O . HIS A 1 80 ? -2.379 -0.722 9.000 1.00 87.12 80 HIS A O 1
ATOM 637 N N . LEU A 1 81 ? -4.318 -1.765 8.583 1.00 89.81 81 LEU A N 1
ATOM 638 C CA . LEU A 1 81 ? -4.847 -1.629 9.942 1.00 89.81 81 LEU A CA 1
ATOM 639 C C . LEU A 1 81 ? -3.839 -2.111 10.996 1.00 89.81 81 LEU A C 1
ATOM 641 O O . LEU A 1 81 ? -3.538 -1.382 11.938 1.00 89.81 81 LEU A O 1
ATOM 645 N N . PHE A 1 82 ? -3.292 -3.317 10.822 1.00 88.00 82 PHE A N 1
ATOM 646 C CA . PHE A 1 82 ? -2.340 -3.881 11.780 1.00 88.00 82 PHE A CA 1
ATOM 647 C C . PHE A 1 82 ? -0.988 -3.160 11.757 1.00 88.00 82 PHE A C 1
ATOM 649 O O . PHE A 1 82 ? -0.431 -2.892 12.816 1.00 88.00 82 PHE A O 1
ATOM 656 N N . THR A 1 83 ? -0.471 -2.807 10.577 1.00 85.31 83 THR A N 1
ATOM 657 C CA . THR A 1 83 ? 0.808 -2.085 10.461 1.00 85.31 83 THR A CA 1
ATOM 658 C C . THR A 1 83 ? 0.730 -0.661 11.019 1.00 85.31 83 THR A C 1
ATOM 660 O O . THR A 1 83 ? 1.682 -0.185 11.630 1.00 85.31 83 THR A O 1
ATOM 663 N N . LEU A 1 84 ? -0.394 0.030 10.835 1.00 89.56 84 LEU A N 1
ATOM 664 C CA . LEU A 1 84 ? -0.572 1.418 11.264 1.00 89.56 84 LEU A CA 1
ATOM 665 C C . LEU A 1 84 ? -0.930 1.524 12.746 1.00 89.56 84 LEU A C 1
ATOM 667 O O . LEU A 1 84 ? -0.525 2.485 13.394 1.00 89.56 84 LEU A O 1
ATOM 671 N N . ALA A 1 85 ? -1.642 0.540 13.305 1.00 88.25 85 ALA A N 1
ATOM 672 C CA . ALA A 1 85 ? -1.992 0.530 14.725 1.00 88.25 85 ALA A CA 1
ATOM 673 C C . ALA A 1 85 ? -0.744 0.605 15.619 1.00 88.25 85 ALA A C 1
ATOM 675 O O . ALA A 1 85 ? -0.727 1.350 16.600 1.00 88.25 85 ALA A O 1
ATOM 676 N N . GLU A 1 86 ? 0.316 -0.106 15.233 1.00 85.94 86 GLU A N 1
ATOM 677 C CA . GLU A 1 86 ? 1.598 -0.112 15.943 1.00 85.94 86 GLU A CA 1
ATOM 678 C C . GLU A 1 86 ? 2.367 1.211 15.799 1.00 85.94 86 GLU A C 1
ATOM 680 O O . GLU A 1 86 ? 3.165 1.538 16.670 1.00 85.94 86 GLU A O 1
ATOM 685 N N . ASN A 1 87 ? 2.092 2.007 14.759 1.00 86.56 87 ASN A N 1
ATOM 686 C CA . ASN A 1 87 ? 2.844 3.220 14.417 1.00 86.56 87 ASN A CA 1
ATOM 687 C C . ASN A 1 87 ? 2.076 4.528 14.664 1.00 86.56 87 ASN A C 1
ATOM 689 O O . ASN A 1 87 ? 2.546 5.603 14.299 1.00 86.56 87 ASN A O 1
ATOM 693 N N . THR A 1 88 ? 0.932 4.481 15.353 1.00 89.88 88 THR A N 1
ATOM 694 C CA . THR A 1 88 ? 0.116 5.680 15.645 1.00 89.88 88 THR A CA 1
ATOM 695 C C . THR A 1 88 ? 0.843 6.767 16.438 1.00 89.88 88 THR A C 1
ATOM 697 O O . THR A 1 88 ? 0.484 7.938 16.343 1.00 89.88 88 THR A O 1
ATOM 700 N N . TYR A 1 89 ? 1.874 6.409 17.206 1.00 87.12 89 TYR A N 1
ATOM 701 C CA . TYR A 1 89 ? 2.708 7.370 17.930 1.00 87.12 89 TYR A CA 1
ATOM 702 C C . TYR A 1 89 ? 3.669 8.150 17.013 1.00 87.12 89 TYR A C 1
ATOM 704 O O . TYR A 1 89 ? 4.060 9.258 17.370 1.00 87.12 89 TYR A O 1
ATOM 712 N N . LYS A 1 90 ? 4.033 7.590 15.848 1.00 86.12 90 LYS A N 1
ATOM 713 C CA . LYS A 1 90 ? 4.880 8.231 14.824 1.00 86.12 90 LYS A CA 1
ATOM 714 C C . LYS A 1 90 ? 4.041 8.929 13.757 1.00 86.12 90 LYS A C 1
ATOM 716 O O . LYS A 1 90 ? 4.256 10.102 13.472 1.00 86.12 90 LYS A O 1
ATOM 721 N N . ASP A 1 91 ? 3.066 8.213 13.205 1.00 86.38 91 ASP A N 1
ATOM 722 C CA . ASP A 1 91 ? 2.302 8.635 12.025 1.00 86.38 91 ASP A CA 1
ATOM 723 C C . ASP A 1 91 ? 0.947 9.267 12.374 1.00 86.38 91 ASP A C 1
ATOM 725 O O . ASP A 1 91 ? 0.196 9.695 11.498 1.00 86.38 91 ASP A O 1
ATOM 729 N N . GLY A 1 92 ? 0.609 9.333 13.662 1.00 90.12 92 GLY A N 1
ATOM 730 C CA . GLY A 1 92 ? -0.695 9.788 14.121 1.00 90.12 92 GLY A CA 1
ATOM 731 C C . GLY A 1 92 ? -1.819 8.789 13.826 1.00 90.12 92 GLY A C 1
ATOM 732 O O . GLY A 1 92 ? -1.620 7.673 13.349 1.00 90.12 92 GLY A O 1
ATOM 733 N N . ILE A 1 93 ? -3.053 9.193 14.138 1.00 92.81 93 ILE A N 1
ATOM 734 C CA . ILE A 1 93 ? -4.239 8.328 14.011 1.00 92.81 93 ILE A CA 1
ATOM 735 C C . ILE A 1 93 ? -4.913 8.398 12.633 1.00 92.81 93 ILE A C 1
ATOM 737 O O . ILE A 1 93 ? -5.765 7.566 12.326 1.00 92.81 93 ILE A O 1
ATOM 741 N N . VAL A 1 94 ? -4.564 9.389 11.806 1.00 94.06 94 VAL A N 1
ATOM 742 C CA . VAL A 1 94 ? -5.237 9.645 10.520 1.00 94.06 94 VAL A CA 1
ATOM 743 C C . VAL A 1 94 ? -5.123 8.437 9.576 1.00 94.06 94 VAL A C 1
ATOM 745 O O . VAL A 1 94 ? -6.170 7.965 9.134 1.00 94.06 94 VAL A O 1
ATOM 748 N N . PRO A 1 95 ? -3.940 7.833 9.346 1.00 92.56 95 PRO A N 1
ATOM 749 C CA . PRO A 1 95 ? -3.828 6.656 8.476 1.00 92.56 95 PRO A CA 1
ATOM 750 C C . PRO A 1 95 ? -4.617 5.450 8.992 1.00 92.56 95 PRO A C 1
ATOM 752 O O . PRO A 1 95 ? -5.234 4.714 8.225 1.00 92.56 95 PRO A O 1
ATOM 755 N N . LEU A 1 96 ? -4.615 5.247 10.314 1.00 92.69 96 LEU A N 1
ATOM 756 C CA . LEU A 1 96 ? -5.353 4.154 10.941 1.00 92.69 96 LEU A CA 1
ATOM 757 C C . LEU A 1 96 ? -6.864 4.304 10.714 1.00 92.69 96 LEU A C 1
ATOM 759 O O . LEU A 1 96 ? -7.558 3.323 10.444 1.00 92.69 96 LEU A O 1
ATOM 763 N N . ARG A 1 97 ? -7.374 5.538 10.814 1.00 92.25 97 ARG A N 1
ATOM 764 C CA . ARG A 1 97 ? -8.780 5.858 10.551 1.00 92.25 97 ARG A CA 1
ATOM 765 C C . ARG A 1 97 ? -9.144 5.628 9.084 1.00 92.25 97 ARG A C 1
ATOM 767 O O . ARG A 1 97 ? -10.216 5.080 8.834 1.00 92.25 97 ARG A O 1
ATOM 774 N N . ASP A 1 98 ? -8.254 5.961 8.150 1.00 93.19 98 ASP A N 1
ATOM 775 C CA . ASP A 1 98 ? -8.473 5.696 6.724 1.00 93.19 98 ASP A CA 1
ATOM 776 C C . ASP A 1 98 ? -8.608 4.190 6.456 1.00 93.19 98 ASP A C 1
ATOM 778 O O . ASP A 1 98 ? -9.596 3.747 5.869 1.00 93.19 98 ASP A O 1
ATOM 782 N N . ALA A 1 99 ? -7.700 3.373 7.005 1.00 91.69 99 ALA A N 1
ATOM 783 C CA . ALA A 1 99 ? -7.778 1.916 6.888 1.00 91.69 99 ALA A CA 1
ATOM 784 C C . ALA A 1 99 ? -9.103 1.349 7.440 1.00 91.69 99 ALA A C 1
ATOM 786 O O . ALA A 1 99 ? -9.724 0.494 6.808 1.00 91.69 99 ALA A O 1
ATOM 787 N N . LEU A 1 100 ? -9.588 1.852 8.583 1.00 91.81 100 LEU A N 1
ATOM 788 C CA . LEU A 1 100 ? -10.884 1.453 9.153 1.00 91.81 100 LEU A CA 1
ATOM 789 C C . LEU A 1 100 ? -12.071 1.831 8.255 1.00 91.81 100 LEU A C 1
ATOM 791 O O . LEU A 1 100 ? -13.006 1.041 8.111 1.00 91.81 100 LEU A O 1
ATOM 795 N N . ILE A 1 101 ? -12.041 3.014 7.636 1.00 91.69 101 ILE A N 1
ATOM 796 C CA . ILE A 1 101 ? -13.078 3.464 6.694 1.00 91.69 101 ILE A CA 1
ATOM 797 C C . ILE A 1 101 ? -13.045 2.631 5.408 1.00 91.69 101 ILE A C 1
ATOM 799 O O . ILE A 1 101 ? -14.095 2.297 4.860 1.00 91.69 101 ILE A O 1
ATOM 803 N N . GLN A 1 102 ? -11.865 2.249 4.923 1.00 90.56 102 GLN A N 1
ATOM 804 C CA . GLN A 1 102 ? -11.749 1.348 3.777 1.00 90.56 102 GLN A CA 1
ATOM 805 C C . GLN A 1 102 ? -12.332 -0.036 4.095 1.00 90.56 102 GLN A C 1
ATOM 807 O O . GLN A 1 102 ? -13.142 -0.540 3.315 1.00 90.56 102 GLN A O 1
ATOM 812 N N . ILE A 1 103 ? -12.009 -0.607 5.263 1.00 90.25 103 ILE A N 1
ATOM 813 C CA . ILE A 1 103 ? -12.559 -1.897 5.711 1.00 90.25 103 ILE A CA 1
ATOM 814 C C . ILE A 1 103 ? -14.081 -1.831 5.847 1.00 90.25 103 ILE A C 1
ATOM 816 O O . ILE A 1 103 ? -14.766 -2.759 5.420 1.00 90.25 103 ILE A O 1
ATOM 820 N N . SER A 1 104 ? -14.639 -0.749 6.399 1.00 90.19 104 SER A N 1
ATOM 821 C CA . SER A 1 104 ? -16.095 -0.626 6.550 1.00 90.19 104 SER A CA 1
ATOM 822 C C . SER A 1 104 ? -16.818 -0.630 5.196 1.00 90.19 104 SER A C 1
ATOM 824 O O . SER A 1 104 ? -17.873 -1.252 5.061 1.00 90.19 104 SER A O 1
ATOM 826 N N . ARG A 1 105 ? -16.219 -0.025 4.159 1.00 88.44 105 ARG A N 1
ATOM 827 C CA . ARG A 1 105 ? -16.743 -0.009 2.779 1.00 88.44 105 ARG A CA 1
ATOM 828 C C . ARG A 1 105 ? -16.656 -1.368 2.085 1.00 88.44 105 ARG A C 1
ATOM 830 O O . ARG A 1 105 ? -17.502 -1.678 1.246 1.00 88.44 105 ARG A O 1
ATOM 837 N N . THR A 1 106 ? -15.649 -2.180 2.402 1.00 87.44 106 THR A N 1
ATOM 838 C CA . THR A 1 106 ? -15.440 -3.503 1.791 1.00 87.44 106 THR A CA 1
ATOM 839 C C . THR A 1 106 ? -15.896 -4.669 2.672 1.00 87.44 106 THR A C 1
ATOM 841 O O . THR A 1 106 ? -15.860 -5.808 2.209 1.00 87.44 106 THR A O 1
ATOM 844 N N . TRP A 1 107 ? -16.431 -4.409 3.872 1.00 88.62 107 TRP A N 1
ATOM 845 C CA . TRP A 1 107 ? -16.834 -5.404 4.878 1.00 88.62 107 TRP A CA 1
ATOM 846 C C . TRP A 1 107 ? -17.643 -6.574 4.305 1.00 88.62 107 TRP A C 1
ATOM 848 O O . TRP A 1 107 ? -17.267 -7.736 4.460 1.00 88.62 107 TRP A O 1
ATOM 858 N N . GLY A 1 108 ? -18.707 -6.274 3.551 1.00 84.69 108 GLY A N 1
ATOM 859 C CA . GLY A 1 108 ? -19.549 -7.301 2.930 1.00 84.69 108 GLY A CA 1
ATOM 860 C C . GLY A 1 108 ? -18.848 -8.102 1.825 1.00 84.69 108 GLY A C 1
ATOM 861 O O . GLY A 1 108 ? -19.164 -9.269 1.617 1.00 84.69 108 GLY A O 1
ATOM 862 N N . ARG A 1 109 ? -17.863 -7.513 1.132 1.00 84.81 109 ARG A N 1
ATOM 863 C CA . ARG A 1 109 ? -17.062 -8.207 0.105 1.00 84.81 109 ARG A CA 1
ATOM 864 C C . ARG A 1 109 ? -16.005 -9.126 0.714 1.00 84.81 109 ARG A C 1
ATOM 866 O O . ARG A 1 109 ? -15.615 -10.090 0.065 1.00 84.81 109 ARG A O 1
ATOM 873 N N . MET A 1 110 ? -15.566 -8.850 1.942 1.00 82.00 110 MET A N 1
ATOM 874 C CA . MET A 1 110 ? -14.610 -9.695 2.666 1.00 82.00 110 MET A CA 1
ATOM 875 C C . MET A 1 110 ? -15.236 -10.994 3.197 1.00 82.00 110 MET A C 1
ATOM 877 O O . MET A 1 110 ? -14.508 -11.896 3.603 1.00 82.00 110 MET A O 1
ATOM 881 N N . GLY A 1 111 ? -16.569 -11.113 3.173 1.00 82.56 111 GLY A N 1
ATOM 882 C CA . GLY A 1 111 ? -17.281 -12.309 3.627 1.00 82.56 111 GLY A CA 1
ATOM 883 C C . GLY A 1 111 ? -17.471 -12.389 5.143 1.00 82.56 111 GLY A C 1
ATOM 884 O O . GLY A 1 111 ? -17.713 -13.478 5.657 1.00 82.56 111 GLY A O 1
ATOM 885 N N . PHE A 1 112 ? -17.357 -11.265 5.860 1.00 84.25 112 PHE A N 1
ATOM 886 C CA . PHE A 1 112 ? -17.683 -11.211 7.284 1.00 84.25 112 PHE A CA 1
ATOM 887 C C . PHE A 1 112 ? -19.197 -11.213 7.509 1.00 84.25 112 PHE A C 1
ATOM 889 O O . PHE A 1 112 ? -19.955 -10.565 6.784 1.00 84.25 112 PHE A O 1
ATOM 896 N N . GLU A 1 113 ? -19.630 -11.943 8.535 1.00 86.75 113 GLU A N 1
ATOM 897 C CA . GLU A 1 113 ? -21.029 -11.991 8.946 1.00 86.75 113 GLU A CA 1
ATOM 898 C C . GLU A 1 113 ? -21.391 -10.788 9.826 1.00 86.75 113 GLU A C 1
ATOM 900 O O . GLU A 1 113 ? -20.599 -10.328 10.650 1.00 86.75 113 GLU A O 1
ATOM 905 N N . GLY A 1 114 ? -22.628 -10.313 9.680 1.00 85.56 114 GLY A N 1
ATOM 906 C CA . GLY A 1 114 ? -23.175 -9.225 10.487 1.00 85.56 114 GLY A CA 1
ATOM 907 C C . GLY A 1 114 ? -22.790 -7.817 10.011 1.00 85.56 114 GLY A C 1
ATOM 908 O O . G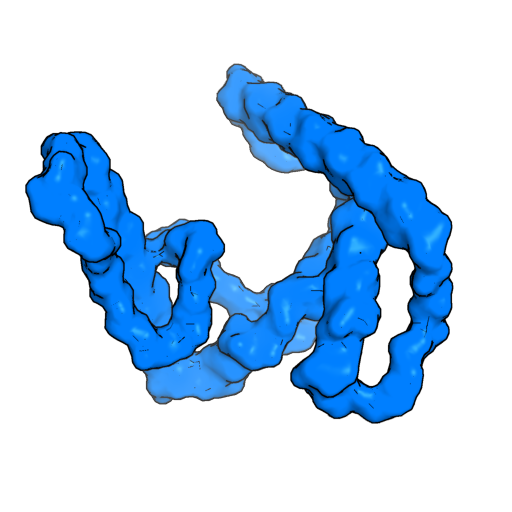LY A 1 114 ? -21.949 -7.642 9.124 1.00 85.56 114 GLY A O 1
ATOM 909 N N . PRO A 1 115 ? -23.447 -6.784 10.568 1.00 86.19 115 PRO A N 1
ATOM 910 C CA . PRO A 1 115 ? -23.127 -5.401 10.253 1.00 86.19 115 PRO A CA 1
ATOM 911 C C . PRO A 1 115 ? -21.737 -5.040 10.780 1.00 86.19 115 PRO A C 1
ATOM 913 O O . PRO A 1 115 ? -21.274 -5.574 11.789 1.00 86.19 115 PRO A O 1
ATOM 916 N N . TRP A 1 116 ? -21.089 -4.092 10.109 1.00 86.81 116 TRP A N 1
ATOM 917 C CA . TRP A 1 116 ? -19.838 -3.518 10.588 1.00 86.81 116 TRP A CA 1
ATOM 918 C C . TRP A 1 116 ? -20.031 -2.939 12.008 1.00 86.81 116 TRP A C 1
ATOM 920 O O . TRP A 1 116 ? -20.973 -2.170 12.226 1.00 86.81 116 TRP A O 1
ATOM 930 N N . PRO A 1 117 ? -19.177 -3.300 12.987 1.00 86.38 117 PRO A N 1
ATOM 931 C CA . PRO A 1 117 ? -19.410 -3.007 14.403 1.00 86.38 117 PRO A CA 1
ATOM 932 C C . PRO A 1 117 ? -19.265 -1.528 14.780 1.00 86.38 117 PRO A C 1
ATOM 934 O O . PRO A 1 117 ? -19.713 -1.132 15.854 1.00 86.38 117 PRO A O 1
ATOM 937 N N . TYR A 1 118 ? -18.633 -0.710 13.936 1.00 83.00 118 TYR A N 1
ATOM 938 C CA . TYR A 1 118 ? -18.361 0.694 14.233 1.00 83.00 118 TYR A CA 1
ATOM 939 C C . TYR A 1 118 ? -19.134 1.619 13.290 1.00 83.00 118 TYR A C 1
ATOM 941 O O . TYR A 1 118 ? -18.770 1.787 12.133 1.00 83.00 118 TYR A O 1
ATOM 949 N N . ALA A 1 119 ? -20.201 2.254 13.765 1.00 80.44 119 ALA A N 1
ATOM 950 C CA . ALA A 1 119 ? -20.940 3.203 12.937 1.00 80.44 119 ALA A CA 1
ATOM 951 C C . ALA A 1 119 ? -20.050 4.406 12.573 1.00 80.44 119 ALA A C 1
ATOM 953 O O . ALA A 1 119 ? -19.722 5.219 13.433 1.00 80.44 119 ALA A O 1
ATOM 954 N N . VAL A 1 120 ? -19.668 4.510 11.299 1.00 83.50 120 VAL A N 1
ATOM 955 C CA . VAL A 1 120 ? -19.016 5.701 10.743 1.00 83.50 120 VAL A CA 1
ATOM 956 C C . VAL A 1 120 ? -20.116 6.553 10.128 1.00 83.50 120 VAL A C 1
ATOM 958 O O . VAL A 1 120 ? -20.797 6.089 9.213 1.00 83.50 120 VAL A O 1
ATOM 961 N N . SER A 1 121 ? -20.324 7.764 10.642 1.00 88.69 121 SER A N 1
ATOM 962 C CA . SER A 1 121 ? -21.288 8.686 10.042 1.00 88.69 121 SER A CA 1
ATOM 963 C C . SER A 1 121 ? -20.714 9.344 8.786 1.00 88.69 121 SER A C 1
ATOM 965 O O . SER A 1 121 ? -19.497 9.458 8.635 1.00 88.69 121 SER A O 1
ATOM 967 N N . ASP A 1 122 ? -21.582 9.830 7.899 1.00 90.56 122 ASP A N 1
ATOM 968 C CA . ASP A 1 122 ? -21.142 10.580 6.716 1.00 90.56 122 ASP A CA 1
ATOM 969 C C . ASP A 1 122 ? -20.357 11.847 7.099 1.00 90.56 122 ASP A C 1
ATOM 971 O O . ASP A 1 122 ? -19.393 12.204 6.423 1.00 90.56 122 ASP A O 1
ATOM 975 N N . ASP A 1 123 ? -20.708 12.49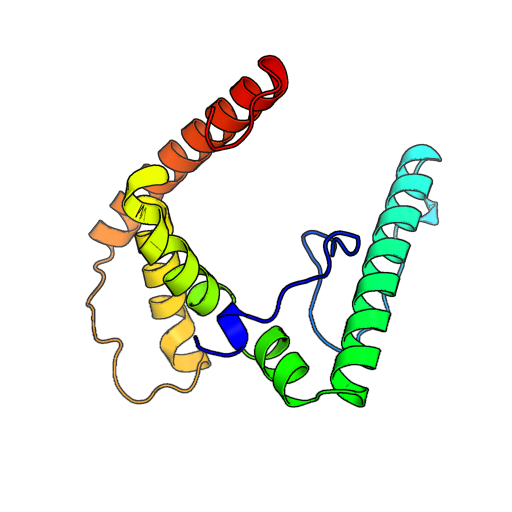2 8.218 1.00 92.56 123 ASP A N 1
ATOM 976 C CA . ASP A 1 123 ? -19.967 13.645 8.745 1.00 92.56 123 ASP A CA 1
ATOM 977 C C . ASP A 1 123 ? -18.545 13.259 9.178 1.00 92.56 123 ASP A C 1
ATOM 979 O O . ASP A 1 123 ? -17.586 13.974 8.882 1.00 92.56 123 ASP A O 1
ATOM 983 N N . ASP A 1 124 ? -18.378 12.089 9.805 1.00 90.88 124 ASP A N 1
ATOM 984 C CA . ASP A 1 124 ? -17.055 11.581 10.174 1.00 90.88 124 ASP A CA 1
ATOM 985 C C . ASP A 1 124 ? -16.208 11.270 8.934 1.00 90.88 124 ASP A C 1
ATOM 987 O O . ASP A 1 124 ? -15.017 11.582 8.916 1.00 90.88 124 ASP A O 1
ATOM 991 N N . VAL A 1 125 ? -16.810 10.714 7.874 1.00 92.69 125 VAL A N 1
ATOM 992 C CA . VAL A 1 125 ? -16.121 10.468 6.594 1.00 92.69 125 VAL A CA 1
ATOM 993 C C . VAL A 1 125 ? -15.690 11.782 5.944 1.00 92.69 125 VAL A C 1
ATOM 995 O O . VAL A 1 125 ? -14.551 11.897 5.485 1.00 92.69 125 VAL A O 1
ATOM 998 N N . LEU A 1 126 ? -16.568 12.787 5.910 1.00 94.31 126 LEU A N 1
ATOM 999 C CA . LEU A 1 126 ? -16.261 14.098 5.333 1.00 94.31 126 LEU A CA 1
ATOM 1000 C C . LEU A 1 126 ? -15.137 14.792 6.101 1.00 94.31 126 LEU A C 1
ATOM 1002 O O . LEU A 1 126 ? -14.167 15.254 5.499 1.00 94.31 126 LEU A O 1
ATOM 1006 N N . ARG A 1 127 ? -15.230 14.810 7.433 1.00 94.44 127 ARG A N 1
ATOM 1007 C CA . ARG A 1 127 ? -14.194 15.374 8.300 1.00 94.44 127 ARG A CA 1
ATOM 1008 C C . ARG A 1 127 ? -12.863 14.664 8.090 1.00 94.44 127 ARG A C 1
ATOM 1010 O O . ARG A 1 127 ? -11.841 15.323 7.910 1.00 94.44 127 ARG A O 1
ATOM 1017 N N . HIS A 1 128 ? -12.891 13.335 8.043 1.00 95.50 128 HIS A N 1
ATOM 1018 C CA . HIS A 1 128 ? -11.697 12.541 7.820 1.00 95.50 128 HIS A CA 1
ATOM 1019 C C . HIS A 1 128 ? -11.063 12.802 6.452 1.00 95.50 128 HIS A C 1
ATOM 1021 O O . HIS A 1 128 ? -9.846 12.885 6.363 1.00 95.50 128 HIS A O 1
ATOM 1027 N N . THR A 1 129 ? -11.860 13.010 5.403 1.00 95.38 129 THR A N 1
ATOM 1028 C CA . THR A 1 129 ? -11.342 13.318 4.059 1.00 95.38 129 THR A CA 1
ATOM 1029 C C . THR A 1 129 ? -10.475 14.585 4.070 1.00 95.38 129 THR A C 1
ATOM 1031 O O . THR A 1 129 ? -9.419 14.628 3.444 1.00 95.38 129 THR A O 1
ATOM 1034 N N . VAL A 1 130 ? -10.877 15.605 4.836 1.00 96.44 130 VAL A N 1
ATOM 1035 C CA . VAL A 1 130 ? -10.094 16.843 4.998 1.00 96.44 130 VAL A CA 1
ATOM 1036 C C . VAL A 1 130 ? -8.822 16.605 5.819 1.00 96.44 130 VAL A C 1
ATOM 1038 O O . VAL A 1 130 ? -7.768 17.154 5.500 1.00 96.44 130 VAL A O 1
ATOM 1041 N N . GLU A 1 131 ? -8.901 15.803 6.882 1.00 96.12 131 GLU A N 1
ATOM 1042 C CA . GLU A 1 131 ? -7.731 15.431 7.688 1.00 96.12 131 GLU A CA 1
ATOM 1043 C C . GLU A 1 131 ? -6.717 14.608 6.887 1.00 96.12 131 GLU A C 1
ATOM 1045 O O . GLU A 1 131 ? -5.516 14.839 7.016 1.00 96.12 131 GLU A O 1
ATOM 1050 N N . LEU A 1 132 ? -7.193 13.680 6.053 1.00 95.94 132 LEU A N 1
ATOM 1051 C CA . LEU A 1 132 ? -6.365 12.812 5.224 1.00 95.94 132 LEU A CA 1
ATOM 1052 C C . LEU A 1 132 ? -5.574 13.625 4.199 1.00 95.94 132 LEU A C 1
ATOM 1054 O O . LEU A 1 132 ? -4.362 13.463 4.124 1.00 95.94 132 LEU A O 1
ATOM 1058 N N . ALA A 1 133 ? -6.215 14.576 3.515 1.00 96.56 133 ALA A N 1
ATOM 1059 C CA . ALA A 1 133 ? -5.524 15.465 2.579 1.00 96.56 133 ALA A CA 1
ATOM 1060 C C . ALA A 1 133 ? -4.385 16.251 3.261 1.00 96.56 133 ALA A C 1
ATOM 1062 O O . ALA A 1 133 ? -3.265 16.311 2.763 1.00 96.56 133 ALA A O 1
ATOM 1063 N N . ARG A 1 134 ? -4.636 16.795 4.462 1.00 96.00 134 ARG A N 1
ATOM 1064 C CA . ARG A 1 134 ? -3.598 17.495 5.243 1.00 96.00 134 ARG A CA 1
ATOM 1065 C C . ARG A 1 134 ? -2.469 16.566 5.680 1.00 96.00 134 ARG A C 1
ATOM 1067 O O . ARG A 1 134 ? -1.315 16.985 5.742 1.00 96.00 134 ARG A O 1
ATOM 1074 N N . TYR A 1 135 ? -2.803 15.329 6.032 1.00 94.88 135 TYR A N 1
ATOM 1075 C CA . TYR A 1 135 ? -1.820 14.319 6.396 1.00 94.88 135 TYR A CA 1
ATOM 1076 C C . TYR A 1 135 ? -0.930 13.946 5.202 1.00 94.88 135 TYR A C 1
ATOM 1078 O O . TYR A 1 135 ? 0.284 13.850 5.364 1.00 94.88 135 TYR A O 1
ATOM 1086 N N . GLU A 1 136 ? -1.501 13.785 4.008 1.00 94.62 136 GLU A N 1
ATOM 1087 C CA . GLU A 1 136 ? -0.751 13.511 2.778 1.00 94.62 136 GLU A CA 1
ATOM 1088 C C . GLU A 1 136 ? 0.220 14.649 2.438 1.00 94.62 136 GLU A C 1
ATOM 1090 O O . GLU A 1 136 ? 1.392 14.386 2.154 1.00 94.62 136 GLU A O 1
ATOM 1095 N N . ASP A 1 137 ? -0.223 15.904 2.564 1.00 95.81 137 ASP A N 1
ATOM 1096 C CA . ASP A 1 137 ? 0.634 17.082 2.394 1.00 95.81 137 ASP A CA 1
ATOM 1097 C C . ASP A 1 137 ? 1.807 17.080 3.388 1.00 95.81 137 ASP A C 1
ATOM 1099 O O . ASP A 1 137 ? 2.965 17.276 3.003 1.00 95.81 137 ASP A O 1
ATOM 1103 N N . TRP A 1 138 ? 1.531 16.816 4.670 1.00 93.75 138 TRP A N 1
ATOM 1104 C CA . TRP A 1 138 ? 2.564 16.707 5.704 1.00 93.75 138 TRP A CA 1
ATOM 1105 C C . TRP A 1 138 ? 3.544 15.565 5.418 1.00 93.75 138 TRP A C 1
ATOM 1107 O O . TRP A 1 138 ? 4.757 15.758 5.511 1.00 93.75 138 TRP A O 1
ATOM 1117 N N . ARG A 1 139 ? 3.040 14.389 5.032 1.00 91.88 139 ARG A N 1
ATOM 1118 C CA . ARG A 1 139 ? 3.857 13.207 4.735 1.00 91.88 139 ARG A CA 1
ATOM 1119 C C . ARG A 1 139 ? 4.797 13.471 3.560 1.00 91.88 139 ARG A C 1
ATOM 1121 O O . ARG A 1 139 ? 5.968 13.106 3.626 1.00 91.88 139 ARG A O 1
ATOM 1128 N N . LYS A 1 140 ? 4.311 14.153 2.522 1.00 93.12 140 LYS A N 1
ATOM 1129 C CA . LYS A 1 140 ? 5.108 14.566 1.361 1.00 93.12 140 LYS A CA 1
ATOM 1130 C C . LYS A 1 140 ? 6.177 15.598 1.729 1.00 93.12 140 LYS A C 1
ATOM 1132 O O . LYS A 1 140 ? 7.312 15.515 1.270 1.00 93.12 140 LYS A O 1
ATOM 1137 N N . LEU A 1 141 ? 5.845 16.562 2.587 1.00 93.50 141 LEU A N 1
ATOM 1138 C CA . LEU A 1 141 ? 6.823 17.528 3.092 1.00 93.50 141 LEU A CA 1
ATOM 1139 C C . LEU A 1 141 ? 7.917 16.843 3.927 1.00 93.50 141 LEU A C 1
ATOM 1141 O O . LEU A 1 141 ? 9.098 17.173 3.790 1.00 93.50 141 LEU A O 1
ATOM 1145 N N . LYS A 1 142 ? 7.533 15.876 4.769 1.00 89.62 142 LYS A N 1
ATOM 1146 C CA . LYS A 1 142 ? 8.463 15.072 5.569 1.00 89.62 142 LYS A CA 1
ATOM 1147 C C . LYS A 1 142 ? 9.426 14.292 4.670 1.00 89.62 142 LYS A C 1
ATOM 1149 O O . LYS A 1 142 ? 10.631 14.400 4.882 1.00 89.62 142 LYS A O 1
ATOM 1154 N N . SER A 1 143 ? 8.927 13.602 3.640 1.00 88.88 143 SER A N 1
ATOM 1155 C CA . SER A 1 143 ? 9.776 12.811 2.736 1.00 88.88 143 SER A CA 1
ATOM 1156 C C . SER A 1 143 ? 10.808 13.670 2.002 1.00 88.88 143 SER A C 1
ATOM 1158 O O . SER A 1 143 ? 11.984 13.323 1.977 1.00 88.88 143 SER A O 1
ATOM 1160 N N . TYR A 1 144 ? 10.413 14.840 1.488 1.00 91.19 144 TYR A N 1
ATOM 1161 C CA . TYR A 1 144 ? 11.364 15.768 0.861 1.00 91.19 144 TYR A CA 1
ATOM 1162 C C . TYR A 1 144 ? 12.424 16.279 1.835 1.00 91.19 144 TYR A C 1
ATOM 1164 O O . TYR A 1 144 ? 13.578 16.480 1.461 1.00 91.19 144 TYR A O 1
ATOM 1172 N N . THR A 1 145 ? 12.038 16.494 3.091 1.00 90.75 145 THR A N 1
ATOM 1173 C CA . THR A 1 145 ? 12.969 16.942 4.126 1.00 90.75 145 THR A CA 1
ATOM 1174 C C . THR A 1 145 ? 13.995 15.854 4.445 1.00 90.75 145 THR A C 1
ATOM 1176 O O . THR A 1 145 ? 15.181 16.156 4.535 1.00 90.75 145 THR A O 1
ATOM 1179 N N . GLN A 1 146 ? 13.568 14.593 4.551 1.00 89.81 146 GLN A N 1
ATOM 1180 C CA . GLN A 1 146 ? 14.460 13.447 4.769 1.00 89.81 146 GLN A CA 1
ATOM 1181 C C . GLN A 1 146 ? 15.432 13.243 3.602 1.00 89.81 146 GLN A C 1
ATOM 1183 O O . GLN A 1 146 ? 16.628 13.071 3.826 1.00 89.81 146 GLN A O 1
ATOM 1188 N N . GLU A 1 147 ? 14.951 13.342 2.359 1.00 90.00 147 GLU A N 1
ATOM 1189 C CA . GLU A 1 147 ? 15.804 13.275 1.164 1.00 90.00 147 GLU A CA 1
ATOM 1190 C C . GLU A 1 147 ? 16.875 14.374 1.165 1.00 90.00 147 GLU A C 1
ATOM 1192 O O . GLU A 1 147 ? 18.042 14.107 0.877 1.00 90.00 147 GLU A O 1
ATOM 1197 N N . LEU A 1 148 ? 16.497 15.604 1.530 1.00 92.19 148 LEU A N 1
ATOM 1198 C CA . LEU A 1 148 ? 17.419 16.737 1.596 1.00 92.19 148 LEU A CA 1
ATOM 1199 C C . LEU A 1 148 ? 18.468 16.570 2.703 1.00 92.19 148 LEU A C 1
ATOM 1201 O O . LEU A 1 148 ? 19.629 16.931 2.512 1.00 92.19 148 LEU A O 1
ATOM 1205 N N . LEU A 1 149 ? 18.054 16.052 3.860 1.00 92.12 149 LEU A N 1
ATOM 1206 C CA . LEU A 1 149 ? 18.914 15.862 5.028 1.00 92.12 149 LEU A CA 1
ATOM 1207 C C . LEU A 1 149 ? 19.717 14.557 4.983 1.00 92.12 149 LEU A C 1
ATOM 1209 O O . LEU A 1 149 ? 20.595 14.374 5.823 1.00 92.12 149 LEU A O 1
ATOM 1213 N N . GLN A 1 150 ? 19.445 13.675 4.016 1.00 88.06 150 GLN A N 1
ATOM 1214 C CA . GLN A 1 150 ? 19.984 12.311 3.963 1.00 88.06 150 GLN A CA 1
ATOM 1215 C C . GLN A 1 150 ? 19.733 11.531 5.266 1.00 88.06 150 GLN A C 1
ATOM 1217 O O . GLN A 1 150 ? 20.565 10.726 5.684 1.00 88.06 150 GLN A O 1
ATOM 1222 N N . SER A 1 151 ? 18.592 11.788 5.910 1.00 85.06 151 SER A N 1
ATOM 1223 C CA . SER A 1 151 ? 18.167 11.127 7.145 1.00 85.06 151 SER A CA 1
ATOM 1224 C C . SER A 1 151 ? 17.141 10.034 6.850 1.00 85.06 151 SER A C 1
ATOM 1226 O O . SER A 1 151 ? 16.481 10.051 5.808 1.00 85.06 151 SER A O 1
ATOM 1228 N N . ASP A 1 152 ? 16.972 9.095 7.777 1.00 78.56 152 ASP A N 1
ATOM 1229 C CA . ASP A 1 152 ? 15.932 8.070 7.693 1.00 78.56 152 ASP A CA 1
ATOM 1230 C C . ASP A 1 152 ? 14.684 8.444 8.524 1.00 78.56 152 ASP A C 1
ATOM 1232 O O . ASP A 1 152 ? 14.430 9.613 8.831 1.00 78.56 152 ASP A O 1
ATOM 1236 N N . GLU A 1 153 ? 13.829 7.461 8.811 1.00 69.75 153 GLU A N 1
ATOM 1237 C CA . GLU A 1 153 ? 12.610 7.635 9.612 1.00 69.75 153 GLU A CA 1
ATOM 1238 C C . GLU A 1 153 ? 12.874 7.887 11.105 1.00 69.75 153 GLU A C 1
ATOM 1240 O O . GLU A 1 153 ? 11.967 8.357 11.797 1.00 69.75 153 GLU A O 1
ATOM 1245 N N . ASP A 1 154 ? 14.078 7.595 11.601 1.00 72.62 154 ASP A N 1
ATOM 1246 C CA . ASP A 1 154 ? 14.447 7.725 13.013 1.00 72.62 154 ASP A CA 1
ATOM 1247 C C . ASP A 1 154 ? 15.341 8.950 13.301 1.00 72.62 154 ASP A C 1
ATOM 1249 O O . ASP A 1 154 ? 15.448 9.348 14.466 1.00 72.62 154 ASP A O 1
ATOM 1253 N N . GLY A 1 155 ? 15.866 9.609 12.258 1.00 57.78 155 GLY A N 1
ATOM 1254 C CA . GLY A 1 155 ? 16.549 10.909 12.339 1.00 57.78 155 GLY A CA 1
ATOM 1255 C C . GLY A 1 155 ? 18.051 10.855 12.112 1.00 57.78 155 GLY A C 1
ATOM 1256 O O . GLY A 1 155 ? 18.733 10.022 12.746 1.00 57.78 155 GLY A O 1
#

InterPro domains:
  IPR051035 Mitochondrial inheritance protein 9 [PTHR36091] (2-155)